Protein AF-A0A244BW53-F1 (afdb_monomer_lite)

Secondary structure (DSSP, 8-state):
--HHHHHHHHHHHHHHHHHHHHHHHHHHHHHHHHHHHHHHTS-TTSHHHHHHHHHHHHHHHHHHHHHH-TT----S-HHHHHHHHHHHHHHHHT-HHHHHHHHHHHHHHHHHHHT-----

pLDDT: mean 76.67, std 14.96, range [33.91, 93.12]

Foldseek 3Di:
DDPVLLVVLVVVVVVVVVVVVVVVVVVLVVLLVVLVVQLVVDDCPDPSNVVSVVVNVVSVVVVVVCVVDVPDDPDPDPVLVVLVVQLVVCSVVSVSVSNVVSVVVNVVVVVVVVPPPPDD

Radius of gyration: 19.02 Å; chains: 1; bounding box: 46×20×52 Å

Structure (mmCIF, N/CA/C/O backbone):
data_AF-A0A244BW53-F1
#
_entry.id   AF-A0A244BW53-F1
#
loop_
_atom_site.group_PDB
_atom_site.id
_atom_site.type_symbol
_atom_site.label_atom_id
_atom_site.label_alt_id
_atom_site.label_comp_id
_atom_site.label_asym_id
_atom_site.label_entity_id
_atom_site.label_seq_id
_atom_site.pdbx_PDB_ins_code
_atom_site.Cartn_x
_atom_site.Cartn_y
_atom_site.Cartn_z
_atom_site.occupancy
_atom_site.B_iso_or_equiv
_atom_site.auth_seq_id
_atom_site.auth_comp_id
_atom_site.auth_asym_id
_atom_site.auth_atom_id
_atom_site.pdbx_PDB_model_num
ATOM 1 N N . MET A 1 1 ? -21.882 2.342 24.058 1.00 64.31 1 MET A N 1
ATOM 2 C CA . MET A 1 1 ? -20.903 1.320 23.656 1.00 64.31 1 MET A CA 1
ATOM 3 C C . MET A 1 1 ? -20.379 0.608 24.892 1.00 64.31 1 MET A C 1
ATOM 5 O O . MET A 1 1 ? -19.827 1.265 25.779 1.00 64.31 1 MET A O 1
ATOM 9 N N . GLY A 1 2 ? -20.611 -0.700 24.974 1.00 83.44 2 GLY A N 1
ATOM 10 C CA . GLY A 1 2 ? -20.075 -1.562 26.028 1.00 83.44 2 GLY A CA 1
ATOM 11 C C . GLY A 1 2 ? -18.550 -1.706 25.935 1.00 83.44 2 GLY A C 1
ATOM 12 O O . GLY A 1 2 ? -17.947 -1.384 24.913 1.00 83.44 2 GLY A O 1
ATOM 13 N N . GLN A 1 3 ? -17.901 -2.172 27.008 1.00 78.12 3 GLN A N 1
ATOM 14 C CA . GLN A 1 3 ? -16.448 -2.422 26.997 1.00 78.12 3 GLN A CA 1
ATOM 15 C C . GLN A 1 3 ? -16.045 -3.488 25.968 1.00 78.12 3 GLN A C 1
ATOM 17 O O . GLN A 1 3 ? -14.988 -3.373 25.356 1.00 78.12 3 GLN A O 1
ATOM 22 N N . GLU A 1 4 ? -16.908 -4.478 25.751 1.00 80.81 4 GLU A N 1
ATOM 23 C CA . GLU A 1 4 ? -16.713 -5.561 24.786 1.00 80.81 4 GLU A CA 1
ATOM 24 C C . GLU A 1 4 ? -16.740 -5.045 23.337 1.00 80.81 4 GLU A C 1
ATOM 26 O O . GLU A 1 4 ? -15.821 -5.305 22.568 1.00 80.81 4 GLU A O 1
ATOM 31 N N . GLU A 1 5 ? -17.705 -4.184 22.997 1.00 75.25 5 GLU A N 1
ATOM 32 C CA . GLU A 1 5 ? -17.798 -3.548 21.671 1.00 75.25 5 GLU A CA 1
ATOM 33 C C . GLU A 1 5 ? -16.589 -2.647 21.367 1.00 75.25 5 GLU A C 1
ATOM 35 O O . GLU A 1 5 ? -16.080 -2.644 20.248 1.00 75.25 5 GLU A O 1
ATOM 40 N N . LYS A 1 6 ? -16.087 -1.911 22.372 1.00 76.25 6 LYS A N 1
ATOM 41 C CA . LYS A 1 6 ? -14.859 -1.104 22.242 1.00 76.25 6 LYS A CA 1
ATOM 42 C C . LYS A 1 6 ? -13.631 -1.965 21.955 1.00 76.25 6 LYS A C 1
ATOM 44 O O . LYS A 1 6 ? -12.764 -1.553 21.186 1.00 76.25 6 LYS A O 1
ATOM 49 N N . TYR A 1 7 ? -13.529 -3.115 22.617 1.00 82.75 7 TYR A N 1
ATOM 50 C CA . TYR A 1 7 ? -12.406 -4.033 22.452 1.00 82.75 7 TYR A CA 1
ATOM 51 C C . TYR A 1 7 ? -12.404 -4.660 21.055 1.00 82.75 7 TYR A C 1
ATOM 53 O O . TYR A 1 7 ? -11.380 -4.617 20.374 1.00 82.75 7 TYR A O 1
ATOM 61 N N . GLU A 1 8 ? -13.557 -5.154 20.600 1.00 82.00 8 GLU A N 1
ATOM 62 C CA . GLU A 1 8 ? -13.713 -5.714 19.254 1.00 82.00 8 GLU A CA 1
ATOM 63 C C . GLU A 1 8 ? -13.418 -4.676 18.166 1.00 82.00 8 GLU A C 1
ATOM 65 O O . GLU A 1 8 ? -12.661 -4.953 17.239 1.00 82.00 8 GLU A O 1
ATOM 70 N N . LEU A 1 9 ? -13.922 -3.445 18.308 1.00 78.62 9 LEU A N 1
ATOM 71 C CA . LEU A 1 9 ? -13.636 -2.370 17.356 1.00 78.62 9 LEU A CA 1
ATOM 72 C C . LEU A 1 9 ? -12.133 -2.085 17.241 1.00 78.62 9 LEU A C 1
ATOM 74 O O . LEU A 1 9 ? -11.601 -1.985 16.138 1.00 78.62 9 LEU A O 1
ATOM 78 N N . LYS A 1 10 ? -11.433 -1.992 18.377 1.00 78.62 10 LYS A N 1
ATOM 79 C CA . LYS A 1 10 ? -9.987 -1.748 18.397 1.00 78.62 10 LYS A CA 1
ATOM 80 C C . LYS A 1 10 ? -9.209 -2.879 17.722 1.00 78.62 10 LYS A C 1
ATOM 82 O O . LYS A 1 10 ? -8.308 -2.612 16.934 1.00 78.62 10 LYS A O 1
ATOM 87 N N . LYS A 1 11 ? -9.584 -4.127 18.001 1.00 86.44 11 LYS A N 1
ATOM 88 C CA . LYS A 1 11 ? -8.972 -5.306 17.387 1.00 86.44 11 LYS A CA 1
ATOM 89 C C . LYS A 1 11 ? -9.144 -5.304 15.864 1.00 86.44 11 LYS A C 1
ATOM 91 O O . LYS A 1 11 ? -8.182 -5.557 15.150 1.00 86.44 11 LYS A O 1
ATOM 96 N N . LEU A 1 12 ? -10.337 -4.973 15.366 1.00 80.88 12 LEU A N 1
ATOM 97 C CA . LEU A 1 12 ? -10.604 -4.908 13.925 1.00 80.88 12 LEU A CA 1
ATOM 98 C C . LEU A 1 12 ? -9.765 -3.829 13.224 1.00 80.88 12 LEU A C 1
ATOM 100 O O . LEU A 1 12 ? -9.259 -4.081 12.135 1.00 80.88 12 LEU A O 1
ATOM 104 N N . ILE A 1 13 ? -9.579 -2.666 13.859 1.00 74.44 13 ILE A N 1
ATOM 105 C CA . ILE A 1 13 ? -8.727 -1.584 13.337 1.00 74.44 13 ILE A CA 1
ATOM 106 C C . ILE A 1 13 ? -7.266 -2.037 13.230 1.00 74.44 13 ILE A C 1
ATOM 108 O O . ILE A 1 13 ? -6.612 -1.785 12.220 1.00 74.44 13 ILE A O 1
ATOM 112 N N . GLU A 1 14 ? -6.754 -2.720 14.257 1.00 74.31 14 GLU A N 1
ATOM 113 C CA . GLU A 1 14 ? -5.388 -3.256 14.251 1.00 74.31 14 GLU A CA 1
ATOM 114 C C . GLU A 1 14 ? -5.207 -4.336 13.169 1.00 74.31 14 GLU A C 1
ATOM 116 O O . GLU A 1 14 ? -4.215 -4.319 12.440 1.00 74.31 14 GLU A O 1
ATOM 121 N N . GLU A 1 15 ? -6.177 -5.243 13.016 1.00 79.31 15 GLU A N 1
ATOM 122 C CA . GLU A 1 15 ? -6.173 -6.263 11.959 1.00 79.31 15 GLU A CA 1
ATOM 123 C C . GLU A 1 15 ? -6.184 -5.647 10.552 1.00 79.31 15 GLU A C 1
ATOM 125 O O . GLU A 1 15 ? -5.442 -6.104 9.681 1.00 79.31 15 GLU A O 1
ATOM 130 N N . ASP A 1 16 ? -6.985 -4.602 10.329 1.00 72.44 16 ASP A N 1
ATOM 131 C CA . ASP A 1 16 ? -7.065 -3.920 9.034 1.00 72.44 16 ASP A CA 1
ATOM 132 C C . ASP A 1 16 ? -5.755 -3.217 8.667 1.00 72.44 16 ASP A C 1
ATOM 134 O O . ASP A 1 16 ? -5.300 -3.337 7.528 1.00 72.44 16 ASP A O 1
ATOM 138 N N . GLY A 1 17 ? -5.091 -2.576 9.634 1.00 69.31 17 GLY A N 1
ATOM 139 C CA . GLY A 1 17 ? -3.767 -1.991 9.413 1.00 69.31 17 GLY A CA 1
ATOM 140 C C . GLY A 1 17 ? -2.725 -3.037 8.994 1.00 69.31 17 GLY A C 1
ATOM 141 O O . GLY A 1 17 ? -1.941 -2.811 8.072 1.00 69.31 17 GLY A O 1
ATOM 142 N N . ILE A 1 18 ? -2.743 -4.221 9.616 1.00 71.94 18 ILE A N 1
ATOM 143 C CA . ILE A 1 18 ? -1.827 -5.321 9.270 1.00 71.94 18 ILE A CA 1
ATOM 144 C C . ILE A 1 18 ? -2.112 -5.863 7.861 1.00 71.94 18 ILE A C 1
ATOM 146 O O . ILE A 1 18 ? -1.174 -6.093 7.090 1.00 71.94 18 ILE A O 1
ATOM 150 N N . GLU A 1 19 ? -3.385 -6.075 7.510 1.00 72.50 19 GLU A N 1
ATOM 151 C CA . GLU A 1 19 ? -3.784 -6.547 6.177 1.00 72.50 19 GLU A CA 1
ATOM 152 C C . GLU A 1 19 ? -3.362 -5.564 5.075 1.00 72.50 19 GLU A C 1
ATOM 154 O O . GLU A 1 19 ? -2.831 -5.980 4.040 1.00 72.50 19 GLU A O 1
ATOM 159 N N . GLU A 1 20 ? -3.542 -4.264 5.304 1.00 70.19 20 GLU A N 1
ATOM 160 C CA .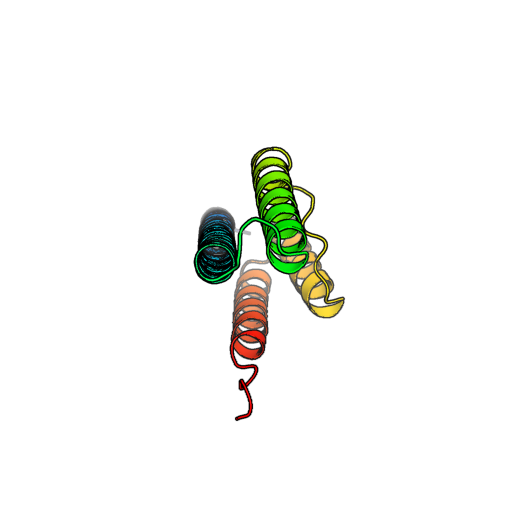 GLU A 1 20 ? -3.189 -3.220 4.345 1.00 70.19 20 GLU A CA 1
ATOM 161 C C . GLU A 1 20 ? -1.672 -3.132 4.115 1.00 70.19 20 GLU A C 1
ATOM 163 O O . GLU A 1 20 ? -1.209 -3.148 2.967 1.00 70.19 20 GLU A O 1
ATOM 168 N N . ILE A 1 21 ? -0.878 -3.153 5.191 1.00 71.81 21 ILE A N 1
ATOM 169 C CA . ILE A 1 21 ? 0.590 -3.179 5.111 1.00 71.81 21 ILE A CA 1
ATOM 170 C C . ILE A 1 21 ? 1.071 -4.423 4.352 1.00 71.81 21 ILE A C 1
ATOM 172 O O . ILE A 1 21 ? 1.990 -4.342 3.525 1.00 71.81 21 ILE A O 1
ATOM 176 N N . ALA A 1 22 ? 0.455 -5.585 4.588 1.00 68.25 22 ALA A N 1
ATOM 177 C CA . ALA A 1 22 ? 0.805 -6.822 3.895 1.00 68.25 22 ALA A CA 1
ATOM 178 C C . ALA A 1 22 ? 0.495 -6.753 2.386 1.00 68.25 22 ALA A C 1
ATOM 180 O O . ALA A 1 22 ? 1.315 -7.187 1.562 1.00 68.25 22 ALA A O 1
ATOM 181 N N . ALA A 1 23 ? -0.651 -6.177 2.010 1.00 72.19 23 ALA A N 1
ATOM 182 C CA . ALA A 1 23 ? -1.037 -5.977 0.615 1.00 72.19 23 ALA A CA 1
ATOM 183 C C . ALA A 1 23 ? -0.077 -5.014 -0.106 1.00 72.19 23 ALA A C 1
ATOM 185 O O . ALA A 1 23 ? 0.460 -5.361 -1.164 1.00 72.19 23 ALA A O 1
ATOM 186 N N . LEU A 1 24 ? 0.226 -3.862 0.501 1.00 75.00 24 LEU A N 1
ATOM 187 C CA . LEU A 1 24 ? 1.185 -2.878 -0.020 1.00 75.00 24 LEU A CA 1
ATOM 188 C C . LEU A 1 24 ? 2.584 -3.478 -0.185 1.00 75.00 24 LEU A C 1
ATOM 190 O O . LEU A 1 24 ? 3.208 -3.348 -1.239 1.00 75.00 24 LEU A O 1
ATOM 194 N N . THR A 1 25 ? 3.054 -4.217 0.822 1.00 73.31 25 THR A N 1
ATOM 195 C CA . THR A 1 25 ? 4.348 -4.911 0.769 1.00 73.31 25 THR A CA 1
ATOM 196 C C . THR A 1 25 ? 4.412 -5.884 -0.407 1.00 73.31 25 THR A C 1
ATOM 198 O O . THR A 1 25 ? 5.438 -5.988 -1.085 1.00 73.31 25 THR A O 1
ATOM 201 N N . THR A 1 26 ? 3.322 -6.606 -0.665 1.00 77.56 26 THR A N 1
ATOM 202 C CA . THR A 1 26 ? 3.237 -7.560 -1.775 1.00 77.56 26 THR A CA 1
ATOM 203 C C . THR A 1 26 ? 3.241 -6.844 -3.125 1.00 77.56 26 THR A C 1
ATOM 205 O O . THR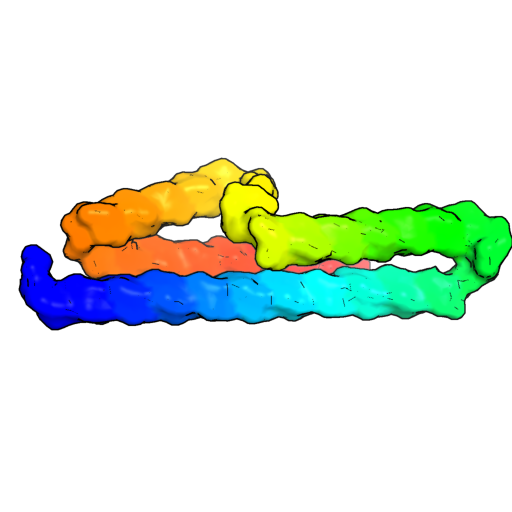 A 1 26 ? 3.999 -7.233 -4.016 1.00 77.56 26 THR A O 1
ATOM 208 N N . ALA A 1 27 ? 2.472 -5.762 -3.268 1.00 80.38 27 ALA A N 1
ATOM 209 C CA . ALA A 1 27 ? 2.447 -4.952 -4.484 1.00 80.38 27 ALA A CA 1
ATOM 210 C C . ALA A 1 27 ? 3.835 -4.377 -4.819 1.00 80.38 27 ALA A C 1
ATOM 212 O O . ALA A 1 27 ? 4.316 -4.541 -5.941 1.00 80.38 27 ALA A O 1
ATOM 213 N N . ILE A 1 28 ? 4.532 -3.800 -3.833 1.00 83.44 28 ILE A N 1
ATOM 214 C CA . ILE A 1 28 ? 5.892 -3.262 -3.997 1.00 83.44 28 ILE A CA 1
ATOM 215 C C . ILE A 1 28 ? 6.870 -4.355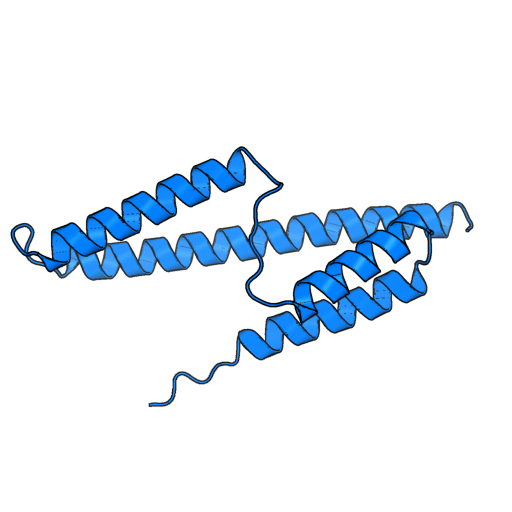 -4.449 1.00 83.44 28 ILE A C 1
ATOM 217 O O . ILE A 1 28 ? 7.661 -4.141 -5.371 1.00 83.44 28 ILE A O 1
ATOM 221 N N . LYS A 1 29 ? 6.815 -5.545 -3.834 1.00 79.56 29 LYS A N 1
ATOM 222 C CA . LYS A 1 29 ? 7.654 -6.688 -4.235 1.00 79.56 29 LYS A CA 1
ATOM 223 C C . LYS A 1 29 ? 7.389 -7.103 -5.682 1.00 79.56 29 LYS A C 1
ATOM 225 O O . LYS A 1 29 ? 8.348 -7.317 -6.421 1.00 79.56 29 LYS A O 1
ATOM 230 N N . ASN A 1 30 ? 6.124 -7.168 -6.093 1.00 79.31 30 ASN A N 1
ATOM 231 C CA . ASN A 1 30 ? 5.745 -7.533 -7.458 1.00 79.31 30 ASN A CA 1
ATOM 232 C C . ASN A 1 30 ? 6.227 -6.497 -8.484 1.00 79.31 30 ASN A C 1
ATOM 234 O O . ASN A 1 30 ? 6.793 -6.876 -9.507 1.00 79.31 30 ASN A O 1
ATOM 238 N N . ILE A 1 31 ? 6.081 -5.199 -8.190 1.00 87.44 31 ILE A N 1
ATOM 239 C CA . ILE A 1 31 ? 6.575 -4.113 -9.053 1.00 87.44 31 ILE A CA 1
ATOM 240 C C . ILE A 1 31 ? 8.099 -4.191 -9.192 1.00 87.44 31 ILE A C 1
ATOM 242 O O . ILE A 1 31 ? 8.618 -4.197 -10.308 1.00 87.44 31 ILE A O 1
ATOM 246 N N . ARG A 1 32 ? 8.831 -4.320 -8.076 1.00 87.50 32 ARG A N 1
ATOM 247 C CA . ARG A 1 32 ? 10.295 -4.486 -8.094 1.00 87.50 32 ARG A C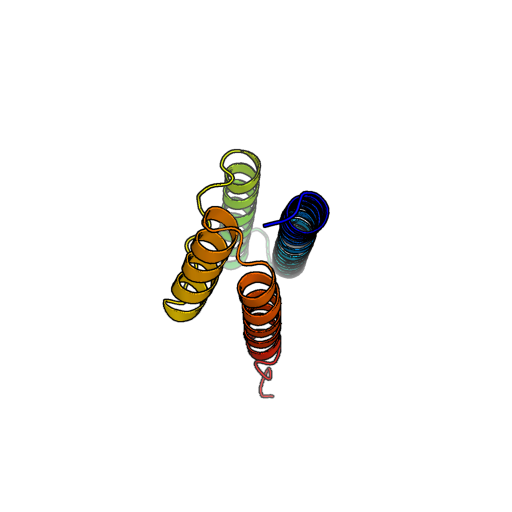A 1
ATOM 248 C C . ARG A 1 32 ? 10.721 -5.711 -8.890 1.00 87.50 32 ARG A C 1
ATOM 250 O O . ARG A 1 32 ? 11.691 -5.645 -9.640 1.00 87.50 32 ARG A O 1
ATOM 257 N N . TYR A 1 33 ? 10.029 -6.832 -8.716 1.00 87.94 33 TYR A N 1
ATOM 258 C CA . TYR A 1 33 ? 10.326 -8.059 -9.444 1.00 87.94 33 TYR A CA 1
ATOM 259 C C . TYR A 1 33 ? 10.125 -7.882 -10.954 1.00 87.94 33 TYR A C 1
ATOM 261 O O . TYR A 1 33 ? 11.014 -8.232 -11.734 1.00 87.94 33 TYR A O 1
ATOM 269 N N . ALA A 1 34 ? 9.007 -7.283 -11.370 1.00 90.06 34 ALA A N 1
ATOM 270 C CA . ALA A 1 34 ? 8.727 -6.993 -12.773 1.00 90.06 34 ALA A CA 1
ATOM 271 C C . ALA A 1 34 ? 9.785 -6.058 -13.381 1.00 90.06 34 ALA A C 1
ATOM 273 O O . ALA A 1 34 ? 10.342 -6.368 -14.433 1.00 90.06 34 ALA A O 1
ATOM 274 N N . LEU A 1 35 ? 10.128 -4.965 -12.690 1.00 91.62 35 LEU A N 1
ATOM 275 C CA . LEU A 1 35 ? 11.157 -4.024 -13.141 1.00 91.62 35 LEU A CA 1
ATOM 276 C C . LEU A 1 35 ? 12.526 -4.695 -13.269 1.00 91.62 35 LEU A C 1
ATOM 278 O O . LEU A 1 35 ? 13.163 -4.560 -14.306 1.00 91.62 35 LEU A O 1
ATOM 282 N N . ASN A 1 36 ? 12.961 -5.469 -12.272 1.00 90.31 36 ASN A N 1
ATOM 283 C CA . ASN A 1 36 ? 14.238 -6.187 -12.342 1.00 90.31 36 ASN A CA 1
ATOM 284 C C . ASN A 1 36 ? 14.272 -7.211 -13.484 1.00 90.31 36 ASN A C 1
ATOM 286 O O . ASN A 1 36 ? 15.287 -7.334 -14.169 1.00 90.31 36 ASN A O 1
ATOM 290 N N . THR A 1 37 ? 13.160 -7.911 -13.720 1.00 92.75 37 THR A N 1
ATOM 291 C CA . THR A 1 37 ? 13.028 -8.855 -14.838 1.00 92.75 37 THR A CA 1
ATOM 292 C C . THR A 1 37 ? 13.191 -8.132 -16.175 1.00 92.75 37 THR A C 1
ATOM 294 O O . THR A 1 37 ? 14.015 -8.541 -16.992 1.00 92.75 37 THR A O 1
ATOM 297 N N . LEU A 1 38 ? 12.492 -7.009 -16.371 1.00 91.38 38 LEU A N 1
ATOM 298 C CA . LEU A 1 38 ? 12.624 -6.184 -17.575 1.00 91.38 38 LEU A CA 1
ATOM 299 C C . LEU A 1 38 ? 14.051 -5.634 -17.739 1.00 91.38 38 LEU A C 1
ATOM 301 O O . LEU A 1 38 ? 14.641 -5.794 -18.805 1.00 91.38 38 LEU A O 1
ATOM 305 N N . ILE A 1 39 ? 14.650 -5.084 -16.676 1.00 90.81 39 ILE A N 1
ATOM 306 C CA . ILE A 1 39 ? 16.028 -4.559 -16.680 1.00 90.81 39 ILE A CA 1
ATOM 307 C C . ILE A 1 39 ? 17.028 -5.639 -17.098 1.00 90.81 39 ILE A C 1
ATOM 309 O O . ILE A 1 39 ? 17.902 -5.377 -17.922 1.00 90.81 39 ILE A O 1
ATOM 313 N N . SER A 1 40 ? 16.896 -6.856 -16.559 1.00 89.56 40 SER A N 1
ATOM 314 C CA . SER A 1 40 ? 17.800 -7.973 -16.868 1.00 89.56 40 SER A CA 1
ATOM 315 C C . SER A 1 40 ? 17.770 -8.402 -18.337 1.00 89.56 40 SER A C 1
ATOM 317 O O . SER A 1 40 ? 18.733 -8.996 -18.816 1.00 89.56 40 SER A O 1
ATOM 319 N N . SER A 1 41 ? 16.688 -8.076 -19.050 1.00 89.06 41 SER A N 1
ATOM 320 C CA . SER A 1 41 ? 16.524 -8.357 -20.477 1.00 89.06 41 SER A CA 1
ATOM 321 C C . SER A 1 41 ? 16.964 -7.207 -21.394 1.00 89.06 41 SER A C 1
ATOM 323 O O . SER A 1 41 ? 16.994 -7.380 -22.611 1.00 89.06 41 SER A O 1
ATOM 325 N N . CYS A 1 42 ? 17.325 -6.045 -20.836 1.00 90.44 42 CYS A N 1
ATOM 326 C CA . CYS A 1 42 ? 17.742 -4.869 -21.598 1.00 90.44 42 CYS A CA 1
ATOM 327 C C . CYS A 1 42 ? 19.265 -4.797 -21.784 1.00 90.44 42 CYS A C 1
ATOM 329 O O . CYS A 1 42 ? 20.044 -5.154 -20.899 1.00 90.44 42 CYS A O 1
ATOM 331 N N . ASP A 1 43 ? 19.698 -4.238 -22.918 1.00 91.81 43 ASP A N 1
ATOM 332 C CA . ASP A 1 43 ? 21.092 -3.824 -23.097 1.00 91.81 43 ASP A CA 1
ATOM 333 C C . ASP A 1 43 ? 21.421 -2.690 -22.114 1.00 91.81 43 ASP A C 1
ATOM 335 O O . ASP A 1 43 ? 20.691 -1.703 -22.020 1.00 91.81 43 ASP A O 1
ATOM 339 N N . LYS A 1 44 ? 22.540 -2.808 -21.397 1.00 87.19 44 LYS A N 1
ATOM 340 C CA . LYS A 1 44 ? 22.978 -1.866 -20.356 1.00 87.19 44 LYS A CA 1
ATOM 341 C C . LYS A 1 44 ? 23.221 -0.448 -20.873 1.00 87.19 44 LYS A C 1
ATOM 343 O O . LYS A 1 44 ? 23.160 0.492 -20.089 1.00 87.19 44 LYS A O 1
ATOM 348 N N . ASN A 1 45 ? 23.491 -0.293 -22.169 1.00 90.44 45 ASN A N 1
ATOM 349 C CA . ASN A 1 45 ? 23.699 1.016 -22.796 1.00 90.44 45 ASN A CA 1
ATOM 350 C C . ASN A 1 45 ? 22.424 1.589 -23.434 1.00 90.44 45 ASN A C 1
ATOM 352 O O . ASN A 1 45 ? 22.452 2.687 -23.993 1.00 90.44 45 ASN A O 1
ATOM 356 N N . SER A 1 46 ? 21.314 0.851 -23.379 1.00 93.00 46 SER A N 1
ATOM 357 C CA . SER A 1 46 ? 20.047 1.284 -23.958 1.00 93.00 46 SER A CA 1
ATOM 358 C C . SER A 1 46 ? 19.381 2.374 -23.121 1.00 93.00 46 SER A C 1
ATOM 360 O O . SER A 1 46 ? 19.557 2.480 -21.902 1.00 93.00 46 SER A O 1
ATOM 362 N N . ARG A 1 47 ? 18.556 3.185 -23.785 1.00 93.12 47 ARG A N 1
ATOM 363 C CA . ARG A 1 47 ? 17.726 4.185 -23.111 1.00 93.12 47 ARG A CA 1
ATOM 364 C C . ARG A 1 47 ? 16.711 3.508 -22.188 1.00 93.12 47 ARG A C 1
ATOM 366 O O . ARG A 1 47 ? 16.419 4.022 -21.113 1.00 93.12 47 ARG A O 1
ATOM 373 N N . GLU A 1 48 ? 16.205 2.352 -22.597 1.00 91.75 48 GLU A N 1
ATOM 374 C CA . GLU A 1 48 ? 15.261 1.514 -21.867 1.00 91.75 48 GLU A CA 1
ATOM 375 C C . GLU A 1 48 ? 15.840 1.070 -20.520 1.00 91.75 48 GLU A C 1
ATOM 377 O O . GLU A 1 48 ? 15.161 1.187 -19.501 1.00 91.75 48 GLU A O 1
ATOM 382 N N . PHE A 1 49 ? 17.113 0.658 -20.483 1.00 92.38 49 PHE A N 1
ATOM 383 C CA . PHE A 1 49 ? 17.800 0.298 -19.240 1.00 92.38 49 PHE A CA 1
ATOM 384 C C . PHE A 1 49 ? 17.859 1.471 -18.252 1.00 92.38 49 PHE A C 1
ATOM 386 O O . PHE A 1 49 ? 17.566 1.300 -17.069 1.00 92.38 49 PHE A O 1
ATOM 393 N N . LEU A 1 50 ? 18.168 2.680 -18.735 1.00 90.12 50 LEU A N 1
ATOM 394 C CA . LEU A 1 50 ? 18.189 3.887 -17.902 1.00 90.12 50 LEU A CA 1
ATOM 395 C C . LEU A 1 50 ? 16.793 4.254 -17.376 1.00 90.12 50 LEU A C 1
ATOM 397 O O . LEU A 1 50 ? 16.655 4.594 -16.201 1.00 90.12 50 LEU A O 1
ATOM 401 N N . ILE A 1 51 ? 15.757 4.162 -18.218 1.00 92.12 51 ILE A N 1
ATOM 402 C CA . ILE A 1 51 ? 14.368 4.451 -17.825 1.00 92.12 51 ILE A CA 1
ATOM 403 C C . ILE A 1 51 ? 13.894 3.459 -16.759 1.00 92.12 51 ILE A C 1
ATOM 405 O O . ILE A 1 51 ? 13.353 3.870 -15.733 1.00 92.12 51 ILE A O 1
ATOM 409 N N . LEU A 1 52 ? 14.112 2.161 -16.975 1.00 92.62 52 LEU A N 1
ATOM 410 C CA . LEU A 1 52 ? 13.697 1.128 -16.029 1.00 92.62 52 LEU A CA 1
ATOM 411 C C . LEU A 1 52 ? 14.485 1.208 -14.715 1.00 92.62 52 LEU A C 1
ATOM 413 O O . LEU A 1 52 ? 13.900 1.046 -13.645 1.00 92.62 52 LEU A O 1
ATOM 417 N N . GLY A 1 53 ? 15.783 1.524 -14.773 1.00 88.81 53 GLY A N 1
ATOM 418 C CA . GLY A 1 53 ? 16.599 1.780 -13.585 1.00 88.81 53 GLY A CA 1
ATOM 419 C C . GLY A 1 53 ? 16.100 2.981 -12.774 1.00 88.81 53 GLY A C 1
ATOM 420 O O . GLY A 1 53 ? 15.997 2.898 -11.551 1.00 88.81 53 GLY A O 1
ATOM 421 N N . ALA A 1 54 ? 15.713 4.073 -13.442 1.00 91.19 54 ALA A N 1
ATOM 422 C CA . ALA A 1 54 ? 15.099 5.225 -12.783 1.00 91.19 54 ALA A CA 1
ATOM 423 C C . ALA A 1 54 ? 13.737 4.874 -12.157 1.00 91.19 54 ALA A C 1
ATOM 425 O O . ALA A 1 54 ? 13.468 5.268 -11.024 1.00 91.19 54 ALA A O 1
ATOM 426 N N . ALA A 1 55 ? 12.904 4.092 -12.852 1.00 91.25 55 ALA A N 1
ATOM 427 C CA . ALA A 1 55 ? 11.625 3.621 -12.324 1.00 91.25 55 ALA A CA 1
ATOM 428 C C . ALA A 1 55 ? 11.807 2.763 -11.061 1.00 91.25 55 ALA A C 1
ATOM 430 O O . ALA A 1 55 ? 11.096 2.963 -10.077 1.00 91.25 55 ALA A O 1
ATOM 431 N N . LEU A 1 56 ? 12.797 1.862 -11.050 1.00 91.00 56 LEU A N 1
ATOM 432 C CA . LEU A 1 56 ? 13.141 1.069 -9.867 1.00 91.00 56 LEU A CA 1
ATOM 433 C C . LEU A 1 56 ? 13.592 1.965 -8.705 1.00 91.00 56 LEU A C 1
ATOM 435 O O . LEU A 1 56 ? 13.113 1.795 -7.586 1.00 91.00 56 LEU A O 1
ATOM 439 N N . GLY A 1 57 ? 14.431 2.969 -8.980 1.00 87.94 57 GLY A N 1
ATOM 440 C CA . GLY A 1 57 ? 14.863 3.947 -7.978 1.00 87.94 57 GLY A CA 1
ATOM 441 C C . GLY A 1 57 ? 13.708 4.756 -7.372 1.00 87.94 57 GLY A C 1
ATOM 442 O O . GLY A 1 57 ? 13.696 4.991 -6.166 1.00 87.94 57 GLY A O 1
ATOM 443 N N . ILE A 1 58 ? 12.706 5.133 -8.175 1.00 87.94 58 ILE A N 1
ATOM 444 C CA . ILE A 1 58 ? 11.492 5.810 -7.689 1.00 87.94 58 ILE A CA 1
ATOM 445 C C . ILE A 1 58 ? 10.685 4.885 -6.772 1.00 87.94 58 ILE A C 1
ATOM 447 O O . ILE A 1 58 ? 10.260 5.316 -5.702 1.00 87.94 58 ILE A O 1
ATOM 451 N N . VAL A 1 59 ? 10.498 3.617 -7.152 1.00 88.94 59 VAL A N 1
ATOM 452 C CA . VAL A 1 59 ? 9.791 2.627 -6.320 1.00 88.94 59 VAL A CA 1
ATOM 453 C C . VAL A 1 59 ? 10.519 2.413 -4.993 1.00 88.94 59 VAL A C 1
ATOM 455 O O . VAL A 1 59 ? 9.878 2.348 -3.944 1.00 88.94 59 VAL A O 1
ATOM 458 N N . ASP A 1 60 ? 11.851 2.352 -5.009 1.00 84.94 60 ASP A N 1
ATOM 459 C CA . ASP A 1 60 ? 12.658 2.215 -3.797 1.00 84.94 60 ASP A CA 1
ATOM 460 C C . ASP A 1 60 ? 12.556 3.438 -2.886 1.00 84.94 60 ASP A C 1
ATOM 462 O O . ASP A 1 60 ? 12.336 3.282 -1.683 1.00 84.94 60 ASP A O 1
ATOM 466 N N . ALA A 1 61 ? 12.637 4.644 -3.454 1.00 81.44 61 ALA A N 1
ATOM 467 C CA . ALA A 1 61 ? 12.465 5.888 -2.714 1.00 81.44 61 ALA A CA 1
ATOM 468 C C . ALA A 1 61 ? 11.054 6.009 -2.113 1.00 81.44 61 ALA A C 1
ATOM 470 O O . ALA A 1 61 ? 10.919 6.342 -0.937 1.00 81.44 61 ALA A O 1
ATOM 471 N N . ALA A 1 62 ? 10.012 5.676 -2.881 1.00 80.06 62 ALA A N 1
ATOM 472 C CA . ALA A 1 62 ? 8.629 5.670 -2.409 1.00 80.06 62 ALA A CA 1
ATOM 473 C C . ALA A 1 62 ? 8.411 4.629 -1.302 1.00 80.06 62 ALA A C 1
ATOM 475 O O . ALA A 1 62 ? 7.776 4.930 -0.299 1.00 80.06 62 ALA A O 1
ATOM 476 N N . THR A 1 63 ? 8.998 3.434 -1.427 1.00 79.81 63 THR A N 1
ATOM 477 C CA . THR A 1 63 ? 8.944 2.402 -0.377 1.00 79.81 63 THR A CA 1
ATOM 478 C C . THR A 1 63 ? 9.588 2.896 0.916 1.00 79.81 63 THR A C 1
ATOM 480 O O . THR A 1 63 ? 9.038 2.706 1.995 1.00 79.81 63 THR A O 1
ATOM 483 N N . LEU A 1 64 ? 10.753 3.544 0.819 1.00 73.94 64 LEU A N 1
ATOM 484 C CA . LEU A 1 64 ? 11.450 4.102 1.977 1.00 73.94 64 LEU A CA 1
ATOM 485 C C . LEU A 1 64 ? 10.652 5.248 2.619 1.00 73.94 64 LEU A C 1
ATOM 487 O O . LEU A 1 64 ? 10.616 5.371 3.842 1.00 73.94 64 LEU A O 1
ATOM 491 N N . HIS A 1 65 ? 9.984 6.060 1.798 1.00 67.88 65 HIS A N 1
ATOM 492 C CA . HIS A 1 65 ? 9.099 7.121 2.265 1.00 67.88 65 HIS A CA 1
ATOM 493 C C . HIS A 1 65 ? 7.865 6.562 2.986 1.00 67.88 65 HIS A C 1
ATOM 495 O O . HIS A 1 65 ? 7.585 7.000 4.092 1.00 67.88 65 HIS A O 1
ATOM 501 N N . LEU A 1 66 ? 7.210 5.532 2.440 1.00 66.06 66 LEU A N 1
ATOM 502 C CA . LEU A 1 66 ? 6.071 4.853 3.076 1.00 66.06 66 LEU A CA 1
ATOM 503 C C . LEU A 1 66 ? 6.443 4.205 4.417 1.00 66.06 66 LEU A C 1
ATOM 505 O O . LEU A 1 66 ? 5.660 4.250 5.351 1.00 66.06 66 LEU A O 1
ATOM 509 N N . ILE A 1 67 ? 7.653 3.649 4.547 1.00 62.97 67 ILE A N 1
ATOM 510 C CA . ILE A 1 67 ? 8.144 3.089 5.823 1.00 62.97 67 ILE A CA 1
ATOM 511 C C . ILE A 1 67 ? 8.395 4.186 6.873 1.00 62.97 67 ILE A C 1
ATOM 513 O O . ILE A 1 67 ? 8.390 3.913 8.070 1.00 62.97 67 ILE A O 1
ATOM 517 N N . THR A 1 68 ? 8.677 5.415 6.437 1.00 54.12 68 THR A N 1
ATOM 518 C CA . THR A 1 68 ? 9.049 6.526 7.331 1.00 54.12 68 THR A CA 1
ATOM 519 C C . THR A 1 68 ? 7.904 7.495 7.611 1.00 54.12 68 THR A C 1
ATOM 521 O O . THR A 1 68 ? 7.973 8.225 8.596 1.00 54.12 68 THR A O 1
ATOM 524 N N . HIS A 1 69 ? 6.878 7.516 6.762 1.00 52.16 69 HIS A N 1
ATOM 525 C CA . HIS A 1 69 ? 5.732 8.415 6.822 1.00 52.16 69 HIS A CA 1
ATOM 526 C C . HIS A 1 69 ? 4.472 7.592 6.508 1.00 52.16 69 HIS A C 1
ATOM 528 O O . HIS A 1 69 ? 4.119 7.422 5.342 1.00 52.16 69 HIS A O 1
ATOM 534 N N . ASP A 1 70 ? 3.798 7.094 7.549 1.00 52.16 70 ASP A N 1
ATOM 535 C CA . ASP A 1 70 ? 2.544 6.318 7.443 1.00 52.16 70 ASP A CA 1
ATOM 536 C C . ASP A 1 70 ? 1.376 7.123 6.820 1.00 52.16 70 ASP A C 1
ATOM 538 O O . ASP A 1 70 ? 0.342 6.560 6.469 1.00 52.16 70 ASP A O 1
ATOM 542 N N . ASP A 1 71 ? 1.532 8.440 6.634 1.00 45.12 71 ASP A N 1
ATOM 543 C CA . ASP A 1 71 ? 0.422 9.359 6.352 1.00 45.12 71 ASP A CA 1
ATOM 544 C C . ASP A 1 71 ? 0.193 9.688 4.862 1.00 45.12 71 ASP A C 1
ATOM 546 O O . ASP A 1 71 ? -0.720 10.450 4.541 1.00 45.12 71 ASP A O 1
ATOM 550 N N . ILE A 1 72 ? 1.008 9.182 3.926 1.00 45.66 72 ILE A N 1
ATOM 551 C CA . ILE A 1 72 ? 0.952 9.636 2.520 1.00 45.66 72 ILE A CA 1
ATOM 552 C C . ILE A 1 72 ? 0.787 8.463 1.553 1.00 45.66 72 ILE A C 1
ATOM 554 O O . ILE A 1 72 ? 1.664 8.131 0.756 1.00 45.66 72 ILE A O 1
ATOM 558 N N . LEU A 1 73 ? -0.406 7.876 1.572 1.00 48.91 73 LEU A N 1
ATOM 559 C CA . LEU A 1 73 ? -0.968 7.204 0.406 1.00 48.91 73 LEU A CA 1
ATOM 560 C C . LEU A 1 73 ? -1.978 8.163 -0.226 1.00 48.91 73 LEU A C 1
ATOM 562 O O . LEU A 1 73 ? -3.090 8.334 0.267 1.00 48.91 73 LEU A O 1
ATOM 566 N N . ILE A 1 74 ? -1.580 8.825 -1.315 1.00 47.59 74 ILE A N 1
ATOM 567 C CA . ILE A 1 74 ? -2.529 9.548 -2.168 1.00 47.59 74 ILE A CA 1
ATOM 568 C C . ILE A 1 74 ? -3.370 8.478 -2.868 1.00 47.59 74 ILE A C 1
ATOM 570 O O . ILE A 1 74 ? -2.939 7.892 -3.861 1.00 47.59 74 ILE A O 1
ATOM 574 N N . GLU A 1 75 ? -4.543 8.175 -2.313 1.00 51.94 75 GLU A N 1
ATOM 575 C CA . GLU A 1 75 ? -5.480 7.248 -2.941 1.00 51.94 75 GLU A CA 1
ATOM 576 C C . GLU A 1 75 ? -6.087 7.878 -4.205 1.00 51.94 75 GLU A C 1
ATOM 578 O O . GLU A 1 75 ? -6.630 8.983 -4.139 1.00 51.94 75 GLU A O 1
ATOM 583 N N . PRO A 1 76 ? -6.041 7.195 -5.362 1.00 54.03 76 PRO A N 1
ATOM 584 C CA . PRO A 1 76 ? -6.489 7.768 -6.630 1.00 54.03 76 PRO A CA 1
ATOM 585 C C . PRO A 1 76 ? -8.019 7.862 -6.790 1.00 54.03 76 PRO A C 1
ATOM 587 O O . PRO A 1 76 ? -8.480 8.376 -7.807 1.00 54.03 76 PRO A O 1
ATOM 590 N N . TYR A 1 77 ? -8.819 7.405 -5.818 1.00 61.78 77 TYR A N 1
ATOM 591 C CA . TYR A 1 77 ? -10.276 7.314 -5.954 1.00 61.78 77 TYR A CA 1
ATOM 592 C C . TYR A 1 77 ? -11.016 8.029 -4.819 1.00 61.78 77 TYR A C 1
ATOM 594 O O . TYR A 1 77 ? -11.017 7.579 -3.673 1.00 61.78 77 TYR A O 1
ATOM 602 N N . GLU A 1 78 ? -11.746 9.096 -5.157 1.00 66.00 78 GLU A N 1
ATOM 603 C CA . GLU A 1 78 ? -12.567 9.874 -4.211 1.00 66.00 78 GLU A CA 1
ATOM 604 C C . GLU A 1 78 ? -13.557 9.004 -3.416 1.00 66.00 78 GLU A C 1
ATOM 606 O O . GLU A 1 78 ? -13.851 9.280 -2.254 1.00 66.00 78 GLU A O 1
ATOM 611 N N . THR A 1 79 ? -14.062 7.920 -4.017 1.00 72.38 79 THR A N 1
ATOM 612 C CA . THR A 1 79 ? -14.997 7.002 -3.349 1.00 72.38 79 THR A CA 1
ATOM 613 C C . THR A 1 79 ? -14.314 6.129 -2.291 1.00 72.38 79 THR A C 1
ATOM 615 O O . THR A 1 79 ? -14.918 5.881 -1.250 1.00 72.38 79 THR A O 1
ATOM 618 N N . LEU A 1 80 ? -13.067 5.694 -2.512 1.00 71.88 80 LEU A N 1
ATOM 619 C CA . LEU A 1 80 ? -12.285 4.951 -1.511 1.00 71.88 80 LEU A CA 1
ATOM 620 C C . LEU A 1 80 ? -11.947 5.850 -0.317 1.00 71.88 80 LEU A C 1
ATOM 622 O O . LEU A 1 80 ? -12.227 5.481 0.826 1.00 71.88 80 LEU A O 1
ATOM 626 N N . LEU A 1 81 ? -11.503 7.077 -0.603 1.00 73.62 81 LEU A N 1
ATOM 627 C CA . LEU A 1 81 ? -11.279 8.133 0.386 1.00 73.62 81 LEU A CA 1
ATOM 628 C C . LEU A 1 81 ? -12.519 8.380 1.255 1.00 73.62 81 LEU A C 1
ATOM 630 O O . LEU A 1 81 ? -12.424 8.403 2.482 1.00 73.62 81 LEU A O 1
ATOM 634 N N . LEU A 1 82 ? -13.697 8.498 0.636 1.00 82.00 82 LEU A N 1
ATOM 635 C CA . LEU A 1 82 ? -14.956 8.697 1.355 1.00 82.00 82 LEU A CA 1
ATOM 636 C C . LEU A 1 82 ? -15.324 7.499 2.245 1.00 82.00 82 LEU A C 1
ATOM 638 O O . LEU A 1 82 ? -15.815 7.688 3.358 1.00 82.00 82 LEU A O 1
ATOM 642 N N . VAL A 1 83 ? -15.112 6.263 1.777 1.00 83.94 83 VAL A N 1
ATOM 643 C CA . VAL A 1 83 ? -15.384 5.054 2.574 1.00 83.94 83 VAL A CA 1
ATOM 644 C C . VAL A 1 83 ? -14.434 4.973 3.769 1.00 83.94 83 VAL A C 1
ATOM 646 O O . VAL A 1 83 ? -14.901 4.734 4.882 1.00 83.94 83 VAL A O 1
ATOM 649 N N . ARG A 1 84 ? -13.138 5.248 3.579 1.00 81.38 84 ARG A N 1
ATOM 650 C CA . ARG A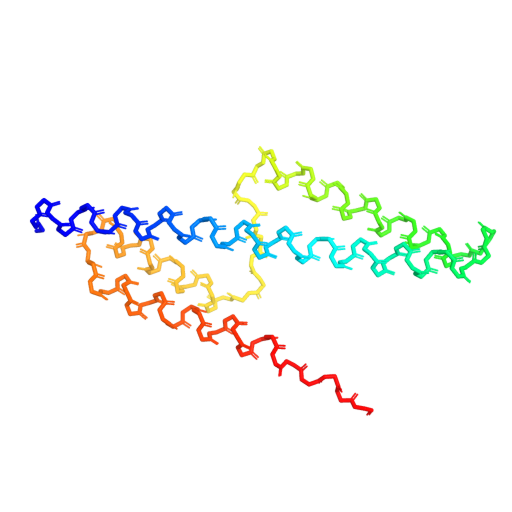 1 84 ? -12.153 5.298 4.671 1.00 81.38 84 ARG A CA 1
ATOM 651 C C . ARG A 1 84 ? -12.460 6.391 5.689 1.00 81.38 84 ARG A C 1
ATOM 653 O O . ARG A 1 84 ? -12.407 6.126 6.886 1.00 81.38 84 ARG A O 1
ATOM 660 N N . GLN A 1 85 ? -12.846 7.586 5.239 1.00 82.75 85 GLN A N 1
ATOM 661 C CA . GLN A 1 85 ? -13.283 8.666 6.132 1.00 82.75 85 GLN A CA 1
ATOM 662 C C . GLN A 1 85 ? -14.492 8.241 6.967 1.00 82.75 85 GLN A C 1
ATOM 664 O O . GLN A 1 85 ? -14.470 8.363 8.187 1.00 82.75 85 GLN A O 1
ATOM 669 N N . LYS A 1 86 ? -15.507 7.630 6.344 1.00 89.19 86 LYS A N 1
ATOM 670 C CA . LYS A 1 86 ? -16.671 7.112 7.076 1.00 89.19 86 LYS A CA 1
ATOM 671 C C . LYS A 1 86 ? -16.315 5.990 8.051 1.00 89.19 86 LYS A C 1
ATOM 673 O O . LYS A 1 86 ? -16.961 5.872 9.087 1.00 89.19 86 LYS A O 1
ATOM 678 N N . MET A 1 87 ? -15.305 5.171 7.745 1.00 86.62 87 MET A N 1
ATOM 679 C CA . MET A 1 87 ? -14.786 4.169 8.682 1.00 86.62 87 MET A CA 1
ATOM 680 C C . MET A 1 87 ? -14.086 4.824 9.872 1.00 86.62 87 MET A C 1
ATOM 682 O O . MET A 1 87 ? -14.310 4.399 11.003 1.00 86.62 87 MET A O 1
ATOM 686 N N . ALA A 1 88 ? -13.287 5.869 9.640 1.00 84.12 88 ALA A N 1
ATOM 687 C CA . ALA A 1 88 ? -12.651 6.642 10.704 1.00 84.12 88 ALA A CA 1
ATOM 688 C C . ALA A 1 88 ? -13.695 7.327 11.601 1.00 84.12 88 ALA A C 1
ATOM 690 O O . ALA A 1 88 ? -13.592 7.255 12.825 1.00 84.12 88 ALA A O 1
ATOM 691 N N . ASP A 1 89 ? -14.748 7.896 11.013 1.00 88.75 89 ASP A N 1
ATOM 692 C CA . ASP A 1 89 ? -15.867 8.484 11.751 1.00 88.75 89 ASP A CA 1
ATOM 693 C C . ASP A 1 89 ? -16.638 7.424 12.550 1.00 88.75 89 ASP A C 1
ATOM 695 O O . ASP A 1 89 ? -16.972 7.642 13.715 1.00 88.75 89 ASP A O 1
ATOM 699 N N . ALA A 1 90 ? -16.904 6.252 11.962 1.00 87.94 90 ALA A N 1
ATOM 700 C CA . ALA A 1 90 ? -17.537 5.136 12.665 1.00 87.94 90 ALA A CA 1
ATOM 701 C C . ALA A 1 90 ? -16.679 4.670 13.851 1.00 87.94 90 ALA A C 1
ATOM 703 O O . ALA A 1 90 ? -17.201 4.457 14.945 1.00 87.94 90 ALA A O 1
ATOM 704 N N . ALA A 1 91 ? -15.358 4.591 13.670 1.00 83.94 91 ALA A N 1
ATOM 705 C CA . ALA A 1 91 ? -14.421 4.242 14.729 1.00 83.94 91 ALA A CA 1
ATOM 706 C C . ALA A 1 91 ? -14.391 5.293 15.853 1.00 83.94 91 ALA A C 1
ATOM 708 O O . ALA A 1 91 ? -14.483 4.941 17.030 1.00 83.94 91 ALA A O 1
ATOM 709 N N . ALA A 1 92 ? -14.322 6.582 15.502 1.00 85.62 92 ALA A N 1
ATOM 710 C CA . ALA A 1 92 ? -14.310 7.693 16.454 1.00 85.62 92 ALA A CA 1
ATOM 711 C C . ALA A 1 92 ? -15.613 7.784 17.267 1.00 85.62 92 ALA A C 1
ATOM 713 O O . ALA A 1 92 ? -15.584 8.081 18.463 1.00 85.62 92 ALA A O 1
ATOM 714 N N . ASN A 1 93 ? -16.749 7.478 16.635 1.00 88.25 93 ASN A N 1
ATOM 715 C CA . ASN A 1 93 ? -18.064 7.462 17.276 1.00 88.25 93 ASN A CA 1
ATOM 716 C C . ASN A 1 93 ? -18.375 6.142 17.999 1.00 88.25 93 ASN A C 1
ATOM 718 O O . ASN A 1 93 ? -19.343 6.070 18.759 1.00 88.25 93 ASN A O 1
ATOM 722 N N . GLY A 1 94 ? -17.557 5.103 17.804 1.00 84.12 94 GLY A N 1
ATOM 723 C CA . GLY A 1 94 ? -17.775 3.795 18.410 1.00 84.12 94 GLY A CA 1
ATOM 724 C C . GLY A 1 94 ? -18.918 2.990 17.795 1.00 84.12 94 GLY A C 1
ATOM 725 O O . GLY A 1 94 ? -19.534 2.177 18.484 1.00 84.12 94 GLY A O 1
ATOM 726 N N . ASP A 1 95 ? -19.233 3.239 16.526 1.00 89.69 95 ASP A N 1
ATOM 727 C CA . ASP A 1 95 ? -20.254 2.513 15.778 1.00 89.69 95 ASP A CA 1
ATOM 728 C C . ASP A 1 95 ? -19.644 1.260 15.132 1.00 89.69 95 ASP A C 1
ATOM 730 O O . ASP A 1 95 ? -19.184 1.261 13.987 1.00 89.69 95 ASP A O 1
ATOM 734 N N . LEU A 1 96 ? -19.613 0.175 15.910 1.00 86.88 96 LEU A N 1
ATOM 735 C CA . LEU A 1 96 ? -19.035 -1.106 15.499 1.00 86.88 96 LEU A CA 1
ATOM 736 C C . LEU A 1 96 ? -19.738 -1.701 14.270 1.00 86.88 96 LEU A C 1
ATOM 738 O O . LEU A 1 96 ? -19.080 -2.248 13.384 1.00 86.88 96 LEU A O 1
ATOM 742 N N . GLN A 1 97 ? -21.066 -1.595 14.202 1.00 88.94 97 GLN A N 1
ATOM 743 C CA . GLN A 1 97 ? -21.834 -2.187 13.110 1.00 88.94 97 GLN A CA 1
ATOM 744 C C . GLN A 1 97 ? -21.559 -1.452 11.796 1.00 88.94 97 GLN A C 1
ATOM 746 O O . GLN A 1 97 ? -21.274 -2.091 10.780 1.00 88.94 97 GLN A O 1
ATOM 751 N N . LEU A 1 98 ? -21.562 -0.116 11.832 1.00 89.56 98 LEU A N 1
ATOM 752 C CA . LEU A 1 98 ? -21.215 0.700 10.674 1.00 89.56 98 LEU A CA 1
ATOM 753 C C . LEU A 1 98 ? -19.774 0.444 10.218 1.00 89.56 98 LEU A C 1
ATOM 755 O O . LEU A 1 98 ? -19.532 0.303 9.019 1.00 89.56 98 LEU A O 1
ATOM 759 N N . TYR A 1 99 ? -18.830 0.313 11.156 1.00 88.56 99 TYR A N 1
ATOM 760 C CA . TYR A 1 99 ? -17.440 -0.018 10.843 1.00 88.56 99 TYR A CA 1
ATOM 761 C C . TYR A 1 99 ? -17.321 -1.364 10.105 1.00 88.56 99 TYR A C 1
ATOM 763 O O . TYR A 1 99 ? -16.688 -1.441 9.051 1.00 88.56 99 TYR A O 1
ATOM 771 N N . ILE A 1 100 ? -17.985 -2.418 10.598 1.00 87.75 100 ILE A N 1
ATOM 772 C CA . ILE A 1 100 ? -17.988 -3.752 9.972 1.00 87.75 100 ILE A CA 1
ATOM 773 C C . ILE A 1 100 ? -18.586 -3.714 8.561 1.00 87.75 100 ILE A C 1
ATOM 775 O O . ILE A 1 100 ? -18.077 -4.370 7.645 1.00 87.75 100 ILE A O 1
ATOM 779 N N . ASP A 1 101 ? -19.678 -2.979 8.367 1.00 88.88 101 ASP A N 1
ATOM 780 C CA . ASP A 1 101 ? -20.342 -2.923 7.069 1.00 88.88 101 ASP A CA 1
ATOM 781 C C . ASP A 1 101 ? -19.532 -2.118 6.048 1.00 88.88 101 ASP A C 1
ATOM 783 O O . ASP A 1 101 ? -19.371 -2.568 4.910 1.00 88.88 101 ASP A O 1
ATOM 787 N N . LEU A 1 102 ? -18.914 -1.009 6.462 1.00 87.94 102 LEU A N 1
ATOM 788 C CA . LEU A 1 102 ? -17.980 -0.258 5.623 1.00 87.94 102 LEU A CA 1
ATOM 789 C C . LEU A 1 102 ? -16.717 -1.070 5.294 1.00 87.94 102 LEU A C 1
ATOM 791 O O . LEU A 1 102 ? -16.286 -1.066 4.142 1.00 87.94 102 LEU A O 1
ATOM 795 N N . ARG A 1 103 ? -16.191 -1.864 6.237 1.00 84.31 103 ARG A N 1
ATOM 796 C CA . ARG A 1 103 ? -15.072 -2.797 6.001 1.00 84.31 103 ARG A CA 1
ATOM 797 C C . ARG A 1 103 ? -15.392 -3.810 4.896 1.00 84.31 103 ARG A C 1
ATOM 799 O O . ARG A 1 103 ? -14.552 -4.101 4.042 1.00 84.31 103 ARG A O 1
ATOM 806 N N . LYS A 1 104 ? -16.622 -4.340 4.850 1.00 85.44 104 LYS A N 1
ATOM 807 C CA . LYS A 1 104 ? -17.070 -5.234 3.759 1.00 85.44 104 LYS A CA 1
ATOM 808 C C . LYS A 1 104 ? -17.146 -4.506 2.417 1.00 85.44 104 LYS A C 1
ATOM 810 O O . LYS A 1 104 ? -16.797 -5.101 1.397 1.00 85.44 104 LYS A O 1
ATOM 815 N N . VAL A 1 105 ? -17.622 -3.258 2.407 1.00 83.56 105 VAL A N 1
ATOM 816 C CA . VAL A 1 105 ? -17.680 -2.421 1.197 1.00 83.56 105 VAL A CA 1
ATOM 817 C C . VAL A 1 105 ? -16.271 -2.159 0.672 1.00 83.56 105 VAL A C 1
ATOM 819 O O . VAL A 1 105 ? -16.011 -2.445 -0.495 1.00 83.56 105 VAL A O 1
ATOM 822 N N . LEU A 1 106 ? -15.349 -1.741 1.543 1.00 80.06 106 LEU A N 1
ATOM 823 C CA . LEU A 1 106 ? -13.948 -1.496 1.206 1.00 80.06 106 LEU A CA 1
ATOM 824 C C . LEU A 1 106 ? -13.299 -2.739 0.579 1.00 80.06 106 LEU A C 1
ATOM 826 O O . LEU A 1 106 ? -12.763 -2.676 -0.525 1.00 80.06 106 LEU A O 1
ATOM 830 N N . ARG A 1 107 ? -13.450 -3.912 1.212 1.00 77.44 107 ARG A N 1
ATOM 831 C CA . ARG A 1 107 ? -12.934 -5.186 0.676 1.00 77.44 107 ARG A CA 1
ATOM 832 C C . ARG A 1 107 ? -13.513 -5.550 -0.694 1.00 77.44 107 ARG A C 1
ATOM 834 O O . ARG A 1 107 ? -12.814 -6.151 -1.506 1.00 77.44 107 ARG A O 1
ATOM 841 N N . ARG A 1 108 ? -14.783 -5.229 -0.965 1.00 77.56 108 ARG A N 1
ATOM 842 C CA . ARG A 1 108 ? -15.397 -5.453 -2.287 1.00 77.56 108 ARG A CA 1
ATOM 843 C C . ARG A 1 108 ? -14.825 -4.502 -3.331 1.00 77.56 108 ARG A C 1
ATOM 845 O O . ARG A 1 108 ? -14.507 -4.959 -4.424 1.00 77.56 108 ARG A O 1
ATOM 852 N N . MET A 1 109 ? -14.656 -3.224 -2.998 1.00 70.12 109 MET A N 1
ATOM 853 C CA . MET A 1 109 ? -14.084 -2.231 -3.912 1.00 70.12 109 MET A CA 1
ATOM 854 C C . MET A 1 109 ? -12.654 -2.611 -4.315 1.00 70.12 109 MET A C 1
ATOM 856 O O . MET A 1 109 ? -12.380 -2.745 -5.503 1.00 70.12 109 MET A O 1
ATOM 860 N N . VAL A 1 110 ? -11.803 -2.948 -3.339 1.00 66.12 110 VAL A N 1
ATOM 861 C CA . VAL A 1 110 ? -10.416 -3.387 -3.583 1.00 66.12 110 VAL A CA 1
ATOM 862 C C . VAL A 1 110 ? -10.349 -4.660 -4.442 1.00 66.12 110 VAL A C 1
ATOM 864 O O . VAL A 1 110 ? -9.490 -4.780 -5.310 1.00 66.12 110 VAL A O 1
ATOM 867 N N . ARG A 1 111 ? -11.270 -5.619 -4.258 1.00 64.88 111 ARG A N 1
ATOM 868 C CA . ARG A 1 111 ? -11.330 -6.831 -5.103 1.00 64.88 111 ARG A CA 1
ATOM 869 C C . ARG A 1 111 ? -11.787 -6.550 -6.531 1.00 64.88 111 ARG A C 1
ATOM 871 O O . ARG A 1 111 ? -11.269 -7.169 -7.450 1.00 64.88 111 ARG A O 1
ATOM 878 N N . THR A 1 112 ? -12.737 -5.635 -6.711 1.00 56.31 112 THR A N 1
ATOM 879 C CA . THR A 1 112 ? -13.273 -5.300 -8.041 1.00 56.31 112 THR A CA 1
ATOM 880 C C . THR A 1 112 ? -12.212 -4.608 -8.906 1.00 56.31 112 THR A C 1
ATOM 882 O O . THR A 1 112 ? -12.200 -4.789 -10.117 1.00 56.31 112 THR A O 1
ATOM 885 N N . GLU A 1 113 ? -11.274 -3.883 -8.290 1.00 51.28 113 GLU A N 1
ATOM 886 C CA . GLU A 1 113 ? -10.110 -3.301 -8.976 1.00 51.28 113 GLU A CA 1
ATOM 887 C C . GLU A 1 113 ? -8.989 -4.317 -9.263 1.00 51.28 113 GLU A C 1
ATOM 889 O O . GLU A 1 113 ? -8.209 -4.126 -10.194 1.00 51.28 113 GLU A O 1
ATOM 894 N N . GLY A 1 114 ? -8.917 -5.424 -8.514 1.00 43.81 114 GLY A N 1
ATOM 895 C CA . GLY A 1 114 ? -8.012 -6.542 -8.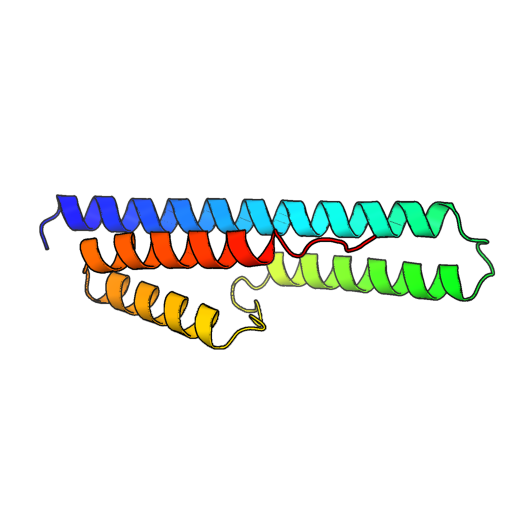813 1.00 43.81 114 GLY A CA 1
ATOM 896 C C . GLY A 1 114 ? -8.412 -7.339 -10.062 1.00 43.81 114 GLY A C 1
ATOM 897 O O . GLY A 1 114 ? -7.552 -7.945 -10.699 1.00 43.81 114 GLY A O 1
ATOM 898 N N . ASP A 1 115 ? -9.693 -7.288 -10.437 1.00 38.94 115 ASP A N 1
ATOM 899 C CA . ASP A 1 115 ? -10.274 -7.927 -11.622 1.00 38.94 115 ASP A CA 1
ATOM 900 C C . ASP A 1 115 ? -10.354 -6.960 -12.820 1.00 38.94 115 ASP A C 1
ATOM 902 O O . ASP A 1 115 ? -11.318 -6.991 -13.584 1.00 38.94 115 ASP A O 1
ATOM 906 N N . ILE A 1 116 ? -9.354 -6.094 -13.042 1.00 42.19 116 ILE A N 1
ATOM 907 C CA . ILE A 1 116 ? -9.189 -5.507 -14.381 1.00 42.19 116 ILE A CA 1
ATOM 908 C C . ILE A 1 116 ? -8.735 -6.660 -15.283 1.00 42.19 116 ILE A C 1
ATOM 910 O O . ILE A 1 116 ? -7.602 -7.132 -15.134 1.00 42.19 116 ILE A O 1
ATOM 914 N N . PRO A 1 117 ? -9.575 -7.158 -16.211 1.00 40.91 117 PRO A N 1
ATOM 915 C CA . PRO A 1 117 ? -9.122 -8.186 -17.120 1.00 40.91 117 PRO A CA 1
ATOM 916 C C . PRO A 1 117 ? -7.996 -7.568 -17.945 1.00 40.91 117 PRO A C 1
ATOM 918 O O . PRO A 1 117 ? -8.196 -6.566 -18.631 1.00 40.91 117 PRO A O 1
ATOM 921 N N . LEU A 1 118 ? -6.808 -8.171 -17.885 1.00 42.31 118 LEU A N 1
ATOM 922 C CA . LEU A 1 118 ? -5.793 -7.991 -18.916 1.00 42.31 118 LEU A CA 1
ATOM 923 C C . LEU A 1 118 ? -6.406 -8.549 -20.205 1.00 42.31 118 LEU A C 1
ATOM 925 O O . LEU A 1 118 ? -6.274 -9.734 -20.514 1.00 42.31 118 LEU A O 1
ATOM 929 N N . THR A 1 119 ? -7.203 -7.735 -20.894 1.00 33.91 119 THR A N 1
ATOM 930 C CA . THR A 1 119 ? -7.766 -8.080 -22.194 1.00 33.91 119 THR A CA 1
ATOM 931 C C . THR A 1 119 ? -6.614 -8.423 -23.131 1.00 33.91 119 THR A C 1
ATOM 933 O O . THR A 1 119 ? -5.658 -7.656 -23.242 1.00 33.91 119 THR A O 1
ATOM 936 N N . LYS A 1 120 ? -6.721 -9.625 -23.707 1.00 37.34 120 LYS A N 1
ATOM 937 C CA . LYS A 1 120 ? -5.799 -10.258 -24.656 1.00 37.34 120 LYS A CA 1
ATOM 938 C C . LYS A 1 120 ? -5.518 -9.405 -25.885 1.00 37.34 120 LYS A C 1
ATOM 940 O O . LYS A 1 120 ? -6.458 -8.712 -26.332 1.00 37.34 120 LYS A O 1
#

Sequence (120 aa):
MGQEEKYELKKLIEEDGIEEIAALTTAIKNIRYALNTLISSCDKNSREFLILGAALGIVDAATLHLITHDDILIEPYETLLLVRQKMADAAANGDLQLYIDLRKVLRRMVRTEGDIPLTK

Organism: Escherichia coli (NCBI:txid562)